Protein AF-A0A936PSX8-F1 (afdb_monomer)

Structure (mmCIF, N/CA/C/O backbone):
data_AF-A0A936PSX8-F1
#
_entry.id   AF-A0A936PSX8-F1
#
loop_
_atom_site.group_PDB
_atom_site.id
_atom_site.type_symbol
_atom_site.label_atom_id
_atom_site.label_alt_id
_atom_site.label_comp_id
_atom_site.label_asym_id
_atom_site.label_entity_id
_atom_site.label_seq_id
_atom_site.pdbx_PDB_ins_code
_atom_site.Cartn_x
_atom_site.Cartn_y
_atom_site.Cartn_z
_atom_site.occupancy
_atom_site.B_iso_or_equiv
_atom_site.auth_seq_id
_atom_site.auth_comp_id
_atom_site.auth_asym_id
_atom_site.auth_atom_id
_atom_site.pdbx_PDB_model_num
ATOM 1 N N . MET A 1 1 ? -1.084 16.456 14.178 1.00 51.84 1 MET A N 1
ATOM 2 C CA . MET A 1 1 ? -2.374 15.876 13.745 1.00 51.84 1 MET A CA 1
ATOM 3 C C . MET A 1 1 ? -2.294 14.379 13.984 1.00 51.84 1 MET A C 1
ATOM 5 O O . MET A 1 1 ? -1.193 13.856 13.881 1.00 51.84 1 MET A O 1
ATOM 9 N N . ALA A 1 2 ? -3.384 13.722 14.377 1.00 61.75 2 ALA A N 1
ATOM 10 C CA . ALA A 1 2 ? -3.378 12.273 14.582 1.00 61.75 2 ALA A CA 1
ATOM 11 C C . ALA A 1 2 ? -3.439 11.569 13.217 1.00 61.75 2 ALA A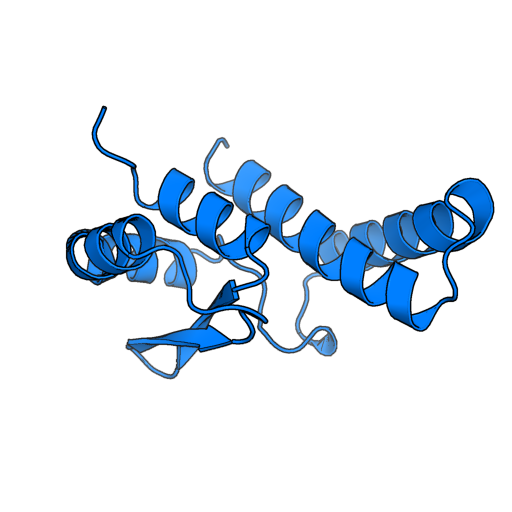 C 1
ATOM 13 O O . ALA A 1 2 ? -4.378 11.818 12.469 1.00 61.75 2 ALA A O 1
ATOM 14 N N . THR A 1 3 ? -2.462 10.713 12.915 1.00 82.81 3 THR A N 1
ATOM 15 C CA . THR A 1 3 ? -2.346 9.978 11.641 1.00 82.81 3 THR A CA 1
ATOM 16 C C . THR A 1 3 ? -3.545 9.058 11.458 1.00 82.81 3 THR A C 1
ATOM 18 O O . THR A 1 3 ? -3.663 8.149 12.249 1.00 82.81 3 THR A O 1
ATOM 21 N N . THR A 1 4 ? -4.446 9.236 10.498 1.00 92.38 4 THR A N 1
ATOM 22 C CA . THR A 1 4 ? -5.586 8.318 10.262 1.00 92.38 4 THR A CA 1
ATOM 23 C C . THR A 1 4 ? -5.133 6.919 9.815 1.00 92.38 4 THR A C 1
ATOM 25 O O . THR A 1 4 ? -3.997 6.737 9.378 1.00 92.38 4 THR A O 1
ATOM 28 N N . ALA A 1 5 ? -6.010 5.908 9.868 1.00 92.62 5 ALA A N 1
ATOM 29 C CA . ALA A 1 5 ? -5.684 4.568 9.360 1.00 92.62 5 ALA A CA 1
ATOM 30 C C . ALA A 1 5 ? -5.351 4.552 7.853 1.00 92.62 5 ALA A C 1
ATOM 32 O O . ALA A 1 5 ? -4.480 3.797 7.418 1.00 92.62 5 ALA A O 1
ATOM 33 N N . ALA A 1 6 ? -5.984 5.431 7.068 1.00 92.75 6 ALA A N 1
ATOM 34 C CA . ALA A 1 6 ? -5.665 5.633 5.657 1.00 92.75 6 ALA A CA 1
ATOM 35 C C . ALA A 1 6 ? -4.259 6.230 5.472 1.00 92.75 6 ALA A C 1
ATOM 37 O O . ALA A 1 6 ? -3.455 5.708 4.701 1.00 92.75 6 ALA A O 1
ATOM 38 N N . GLU A 1 7 ? -3.921 7.281 6.224 1.00 93.44 7 GLU A N 1
ATOM 39 C CA . GLU A 1 7 ? -2.582 7.884 6.200 1.00 93.44 7 GLU A CA 1
ATOM 40 C C . GLU A 1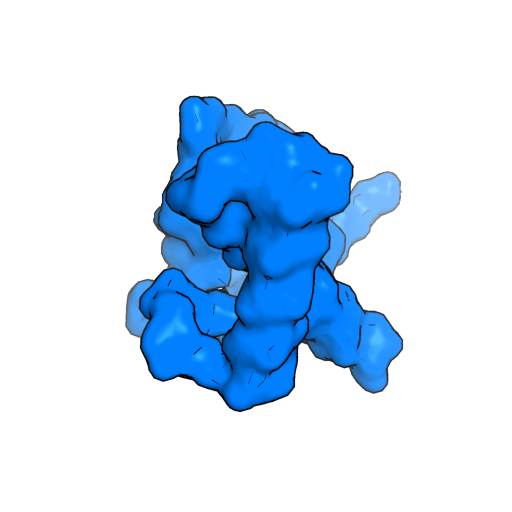 7 ? -1.502 6.895 6.664 1.00 93.44 7 GLU A C 1
ATOM 42 O O . GLU A 1 7 ? -0.425 6.826 6.065 1.00 93.44 7 GLU A O 1
ATOM 47 N N . LEU A 1 8 ? -1.799 6.081 7.683 1.00 94.25 8 LEU A N 1
ATOM 48 C CA . LEU A 1 8 ? -0.938 4.991 8.143 1.00 94.25 8 LEU A CA 1
ATOM 49 C C . LEU A 1 8 ? -0.706 3.966 7.027 1.00 94.25 8 LEU A C 1
ATOM 51 O O . LEU A 1 8 ? 0.439 3.603 6.761 1.00 94.25 8 LEU A O 1
ATOM 55 N N . MET A 1 9 ? -1.766 3.521 6.349 1.00 93.75 9 MET A N 1
ATOM 56 C CA . MET A 1 9 ? -1.667 2.577 5.238 1.00 93.75 9 MET A CA 1
ATOM 57 C C . MET A 1 9 ? -0.778 3.113 4.111 1.00 93.75 9 MET A C 1
ATOM 59 O O . MET A 1 9 ? 0.116 2.409 3.642 1.00 93.75 9 MET A O 1
ATOM 63 N N . LEU A 1 10 ? -0.985 4.367 3.703 1.00 93.31 10 LEU A N 1
ATOM 64 C CA . LEU A 1 10 ? -0.174 5.011 2.669 1.00 93.31 10 LEU A CA 1
ATOM 65 C C . LEU A 1 10 ? 1.292 5.154 3.098 1.00 93.31 10 LEU A C 1
ATOM 67 O O . LEU A 1 10 ? 2.191 4.918 2.292 1.00 93.31 10 LEU A O 1
ATOM 71 N N . SER A 1 11 ? 1.535 5.480 4.369 1.00 92.69 11 SER A N 1
ATOM 72 C CA . SER A 1 11 ? 2.884 5.595 4.932 1.00 92.69 11 SER A CA 1
ATOM 73 C C . SER A 1 11 ? 3.608 4.244 4.955 1.00 92.69 11 SER A C 1
ATOM 75 O O . SER A 1 11 ? 4.766 4.163 4.556 1.00 92.69 11 SER A O 1
ATOM 77 N N . LEU A 1 12 ? 2.920 3.161 5.339 1.00 92.75 12 LEU A N 1
ATOM 78 C CA . LEU A 1 12 ? 3.462 1.797 5.284 1.00 92.75 12 LEU A CA 1
ATOM 79 C C . LEU A 1 12 ? 3.862 1.418 3.855 1.00 92.75 12 LEU A C 1
ATOM 81 O O . LEU A 1 12 ? 4.985 0.967 3.628 1.00 92.75 12 LEU A O 1
ATOM 85 N N . LEU A 1 13 ? 2.974 1.661 2.886 1.00 91.94 13 LEU A N 1
ATOM 86 C CA . LEU A 1 13 ? 3.237 1.367 1.478 1.00 91.94 13 LEU A CA 1
ATOM 87 C C . LEU A 1 13 ? 4.422 2.171 0.934 1.00 91.94 13 LEU A C 1
ATOM 89 O O . LEU A 1 13 ? 5.232 1.620 0.191 1.00 91.94 13 LEU A O 1
ATOM 93 N N . HIS A 1 14 ? 4.558 3.439 1.329 1.00 88.88 14 HIS A N 1
ATOM 94 C CA . HIS A 1 14 ? 5.686 4.281 0.932 1.00 88.88 14 HIS A CA 1
ATOM 95 C C . HIS A 1 14 ? 7.030 3.751 1.457 1.00 88.88 14 HIS A C 1
ATOM 97 O O . HIS A 1 14 ? 8.020 3.753 0.730 1.00 88.88 14 HIS A O 1
ATOM 103 N N . GLU A 1 15 ? 7.043 3.206 2.676 1.00 89.50 15 GLU A N 1
ATOM 104 C CA . GLU A 1 15 ? 8.201 2.516 3.264 1.00 89.50 15 GLU A CA 1
ATOM 105 C C . GLU A 1 15 ? 8.429 1.103 2.680 1.00 89.50 15 GLU A C 1
ATOM 107 O O . GLU A 1 15 ? 9.321 0.363 3.108 1.00 89.50 15 GLU A O 1
ATOM 112 N N . GLY A 1 16 ? 7.618 0.686 1.701 1.00 88.00 16 GLY A N 1
ATOM 113 C CA . GLY A 1 16 ? 7.678 -0.645 1.100 1.00 88.00 16 GLY A CA 1
ATOM 114 C C . GLY A 1 16 ? 7.208 -1.763 2.036 1.00 88.00 16 GLY A C 1
ATOM 115 O O . GLY A 1 16 ? 7.546 -2.929 1.815 1.00 88.00 16 GLY A O 1
ATOM 116 N N . ALA A 1 17 ? 6.460 -1.427 3.090 1.00 91.94 17 ALA A N 1
ATOM 117 C CA . ALA A 1 17 ? 5.760 -2.378 3.939 1.00 91.94 17 ALA A CA 1
ATOM 118 C C . ALA A 1 17 ? 4.312 -2.515 3.460 1.00 91.94 17 ALA A C 1
ATOM 120 O O . ALA A 1 17 ? 3.511 -1.590 3.537 1.00 91.94 17 ALA A O 1
ATOM 121 N N . VAL A 1 18 ? 3.964 -3.694 2.962 1.00 93.50 18 VAL A N 1
ATOM 122 C CA . VAL A 1 18 ? 2.629 -3.994 2.450 1.00 93.50 18 VAL A CA 1
ATOM 123 C C . VAL A 1 18 ? 1.775 -4.562 3.582 1.00 93.50 18 VAL A C 1
ATOM 125 O O . VAL A 1 18 ? 2.061 -5.680 4.025 1.00 93.50 18 VAL A O 1
ATOM 128 N N . PRO A 1 19 ? 0.744 -3.839 4.059 1.00 94.19 19 PRO A N 1
ATOM 129 C CA . PRO A 1 19 ? -0.243 -4.404 4.963 1.00 94.19 19 PRO A CA 1
ATOM 130 C C . PRO A 1 19 ? -1.184 -5.352 4.216 1.00 94.19 19 PRO A C 1
ATOM 132 O O . PRO A 1 19 ? -1.627 -5.056 3.107 1.00 94.19 19 PRO A O 1
ATOM 135 N N . TYR A 1 20 ? -1.475 -6.501 4.821 1.00 94.19 20 TYR A N 1
ATOM 136 C CA . TYR A 1 20 ? -2.389 -7.510 4.287 1.00 94.19 20 TYR A CA 1
ATOM 137 C C . TYR A 1 20 ? -3.084 -8.270 5.423 1.00 94.19 20 TYR A C 1
ATOM 139 O O . TYR A 1 20 ? -2.613 -8.267 6.563 1.00 94.19 20 TYR A O 1
ATOM 147 N N . LEU A 1 21 ? -4.197 -8.934 5.104 1.00 93.50 21 LEU A N 1
ATOM 148 C CA . LEU A 1 21 ? -4.895 -9.818 6.036 1.00 93.50 21 LEU A CA 1
ATOM 149 C C . LEU A 1 21 ? -4.264 -11.210 6.024 1.00 93.50 21 LEU A C 1
ATOM 151 O O . LEU A 1 21 ? -4.151 -11.851 4.978 1.00 93.50 21 LEU A O 1
ATOM 155 N N . LYS A 1 22 ? -3.866 -11.689 7.202 1.00 92.12 22 LYS A N 1
ATOM 156 C CA . LYS A 1 22 ? -3.456 -13.072 7.445 1.00 92.12 22 LYS A CA 1
ATOM 157 C C . LYS A 1 22 ? -4.511 -13.728 8.333 1.00 92.12 22 LYS A C 1
ATOM 159 O O . LYS A 1 22 ? -4.392 -13.725 9.555 1.00 92.12 22 LYS A O 1
ATOM 164 N N . GLY A 1 23 ? -5.555 -14.270 7.710 1.00 89.50 23 GLY A N 1
ATOM 165 C CA . GLY A 1 23 ? -6.784 -14.595 8.435 1.00 89.50 23 GLY A CA 1
ATOM 166 C C . GLY A 1 23 ? -7.458 -13.301 8.889 1.00 89.50 23 GLY A C 1
ATOM 167 O O . GLY A 1 23 ? -7.657 -12.416 8.065 1.00 89.50 23 GLY A O 1
ATOM 168 N N . ASP A 1 24 ? -7.737 -13.186 10.185 1.00 89.81 24 ASP A N 1
ATOM 169 C CA . ASP A 1 24 ? -8.369 -12.008 10.810 1.00 89.81 24 ASP A CA 1
ATOM 170 C C . ASP A 1 24 ? -7.343 -11.008 11.385 1.00 89.81 24 ASP A C 1
ATOM 172 O O . ASP A 1 24 ? -7.672 -10.054 12.082 1.00 89.81 24 ASP A O 1
ATOM 176 N N . GLU A 1 25 ? -6.048 -11.233 11.139 1.00 92.69 25 GLU A N 1
ATOM 177 C CA . GLU A 1 25 ? -4.989 -10.367 11.652 1.00 92.69 25 GLU A CA 1
ATOM 178 C C . GLU A 1 25 ? -4.351 -9.511 10.561 1.00 92.69 25 GLU A C 1
ATOM 180 O O . GLU A 1 25 ? -4.039 -9.980 9.464 1.00 92.69 25 GLU A O 1
ATOM 185 N N . VAL A 1 26 ? -4.027 -8.263 10.910 1.00 93.81 26 VAL A N 1
ATOM 186 C CA . VAL A 1 26 ? -3.184 -7.400 10.074 1.00 93.81 26 VAL A CA 1
ATOM 187 C C . VAL A 1 26 ? -1.725 -7.834 10.179 1.00 93.81 26 VAL A C 1
ATOM 189 O O . VAL A 1 26 ? -1.108 -7.741 11.247 1.00 93.81 26 VAL A O 1
ATOM 192 N N . ALA A 1 27 ? -1.153 -8.253 9.056 1.00 93.69 27 ALA A N 1
ATOM 193 C CA . ALA A 1 27 ? 0.255 -8.586 8.905 1.00 93.69 27 ALA A CA 1
ATOM 194 C C . ALA A 1 27 ? 0.944 -7.634 7.916 1.00 93.69 27 ALA A C 1
ATOM 196 O O . ALA A 1 27 ? 0.297 -6.977 7.103 1.00 93.69 27 ALA A O 1
ATOM 197 N N . LEU A 1 28 ? 2.276 -7.564 7.986 1.00 92.88 28 LEU A N 1
ATOM 198 C CA . LEU A 1 28 ? 3.099 -6.756 7.086 1.00 92.88 28 LEU A CA 1
ATOM 199 C C . LEU A 1 28 ? 4.067 -7.643 6.300 1.00 92.88 28 LEU A C 1
ATOM 201 O O . LEU A 1 28 ? 4.647 -8.584 6.849 1.00 92.88 28 LEU A O 1
ATOM 205 N N . ARG A 1 29 ? 4.259 -7.343 5.015 1.00 91.06 29 ARG A N 1
ATOM 206 C CA . ARG A 1 29 ? 5.286 -7.958 4.161 1.00 91.06 29 ARG A CA 1
ATOM 207 C C . ARG A 1 29 ? 6.204 -6.876 3.605 1.00 91.06 29 ARG A C 1
ATOM 209 O O . ARG A 1 29 ? 5.725 -5.852 3.138 1.00 91.06 29 ARG A O 1
ATOM 216 N N . GLY A 1 30 ? 7.510 -7.129 3.595 1.00 85.12 30 GLY A N 1
ATOM 217 C CA . GLY A 1 30 ? 8.496 -6.139 3.152 1.00 85.12 30 GLY A CA 1
ATOM 218 C C . GLY A 1 30 ? 8.961 -5.236 4.296 1.00 85.12 30 GLY A C 1
ATOM 219 O O . GLY A 1 30 ? 8.929 -5.655 5.451 1.00 85.12 30 GLY A O 1
ATOM 220 N N . GLY A 1 31 ? 9.427 -4.029 3.965 1.00 64.12 31 GLY A N 1
ATOM 221 C CA . GLY A 1 31 ? 10.129 -3.136 4.896 1.00 64.12 31 GLY A CA 1
ATOM 222 C C . GLY A 1 31 ? 11.623 -3.458 4.971 1.00 64.12 31 GLY A C 1
ATOM 223 O O . GLY A 1 31 ? 12.105 -4.057 5.928 1.00 64.12 31 GLY A O 1
ATOM 224 N N . GLY A 1 32 ? 12.374 -3.081 3.930 1.00 50.31 32 GLY A N 1
ATOM 225 C CA . GLY A 1 32 ? 13.816 -3.363 3.802 1.00 50.31 32 GLY A CA 1
ATOM 226 C C . GLY A 1 32 ? 14.706 -2.670 4.845 1.00 50.31 32 GLY A C 1
ATOM 227 O O . GLY A 1 32 ? 15.909 -2.919 4.904 1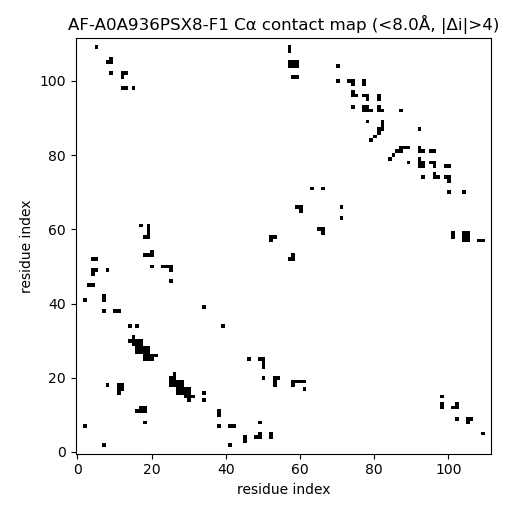.00 50.31 32 GLY A O 1
ATOM 228 N N . ARG A 1 33 ? 14.123 -1.814 5.685 1.00 58.91 33 ARG A N 1
ATOM 229 C CA . ARG A 1 33 ? 14.694 -1.257 6.910 1.00 58.91 33 ARG A CA 1
ATOM 230 C C . ARG A 1 33 ? 13.596 -1.307 7.959 1.00 58.91 33 ARG A C 1
ATOM 232 O O . ARG A 1 33 ? 12.426 -1.174 7.614 1.00 58.91 33 ARG A O 1
ATOM 239 N N . SER A 1 34 ? 13.973 -1.526 9.217 1.00 76.88 34 SER A N 1
ATOM 240 C CA . SER A 1 34 ? 13.047 -1.441 10.350 1.00 76.88 34 SER A CA 1
ATOM 241 C C . SER A 1 34 ? 12.122 -0.243 10.160 1.00 76.88 34 SER A C 1
ATOM 243 O O . SER A 1 34 ? 12.619 0.874 10.006 1.00 76.88 34 SER A O 1
ATOM 245 N N . LEU A 1 35 ? 10.807 -0.479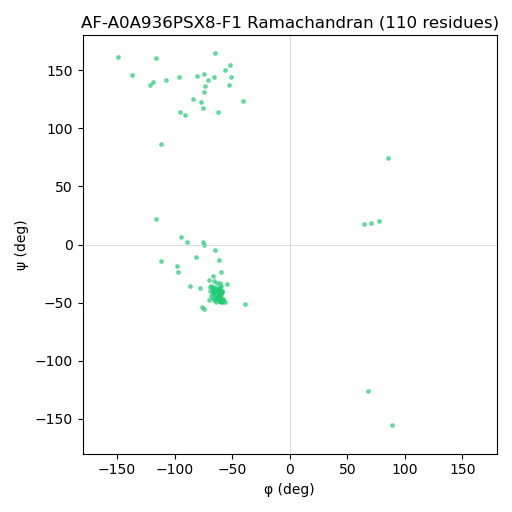 10.159 1.00 86.06 35 LEU A N 1
ATOM 246 C CA . LEU A 1 35 ? 9.832 0.601 10.061 1.00 86.06 35 LEU A CA 1
ATOM 247 C C . LEU A 1 35 ? 10.144 1.681 11.108 1.00 86.06 35 LEU A C 1
ATOM 249 O O . LEU A 1 35 ? 10.575 1.335 12.219 1.00 86.06 35 LEU A O 1
ATOM 253 N N . PRO A 1 36 ? 9.927 2.970 10.790 1.00 89.31 36 PRO A N 1
ATOM 254 C CA . PRO A 1 36 ? 10.146 4.041 11.748 1.00 89.31 36 PRO A CA 1
ATOM 255 C C . PRO A 1 36 ? 9.394 3.765 13.063 1.00 89.31 36 PRO A C 1
ATOM 257 O O . PRO A 1 36 ? 8.225 3.369 13.015 1.00 89.31 36 PRO A O 1
ATOM 260 N N . PRO A 1 37 ? 9.998 4.000 14.247 1.00 90.00 37 PRO A N 1
ATOM 261 C CA . PRO A 1 37 ? 9.339 3.739 15.531 1.00 90.00 37 PRO A CA 1
ATOM 262 C C . PRO A 1 37 ? 7.984 4.439 15.687 1.00 90.00 37 PRO A C 1
ATOM 264 O O . PRO A 1 37 ? 7.063 3.869 16.266 1.00 90.00 37 PRO A O 1
ATOM 267 N N . ALA A 1 38 ? 7.843 5.642 15.122 1.00 90.38 38 ALA A N 1
ATOM 268 C CA . ALA A 1 38 ? 6.577 6.368 15.091 1.00 90.38 38 ALA A CA 1
ATOM 269 C C . ALA A 1 38 ? 5.495 5.599 14.313 1.00 90.38 38 ALA A C 1
ATOM 271 O O . ALA A 1 38 ? 4.374 5.466 14.789 1.00 90.38 38 ALA A O 1
ATOM 272 N N . LEU A 1 39 ? 5.848 5.008 13.169 1.00 90.50 39 LEU A N 1
ATOM 273 C CA . LEU A 1 39 ? 4.918 4.234 12.349 1.00 90.50 39 LEU A CA 1
ATOM 274 C C . LEU A 1 39 ? 4.502 2.927 13.037 1.00 90.50 39 LEU A C 1
ATOM 276 O O . LEU A 1 39 ? 3.347 2.521 12.961 1.00 90.50 39 LEU A O 1
ATOM 280 N N . LEU A 1 40 ? 5.426 2.295 13.768 1.00 90.25 40 LEU A N 1
ATOM 281 C CA . LEU A 1 40 ? 5.117 1.131 14.603 1.00 90.25 40 LEU A CA 1
ATOM 282 C C . LEU A 1 40 ? 4.176 1.480 15.765 1.00 90.25 40 LEU A C 1
ATOM 284 O O . LEU A 1 40 ? 3.333 0.661 16.127 1.00 90.25 40 LEU A O 1
ATOM 288 N N . ALA A 1 41 ? 4.319 2.667 16.361 1.00 92.06 41 ALA A N 1
ATOM 289 C CA . ALA A 1 41 ? 3.413 3.139 17.405 1.00 92.06 41 ALA A CA 1
ATOM 290 C C . ALA A 1 41 ? 2.005 3.392 16.844 1.00 92.06 41 ALA A C 1
ATOM 292 O O . ALA A 1 41 ? 1.031 2.903 17.412 1.00 92.06 41 ALA A O 1
ATOM 293 N N . GLU A 1 42 ? 1.901 4.062 15.696 1.00 94.06 42 GLU A N 1
ATOM 294 C CA . GLU A 1 42 ? 0.622 4.297 15.011 1.00 94.06 42 GLU A CA 1
ATOM 295 C C . GLU A 1 42 ? -0.053 2.984 14.592 1.00 94.06 42 GLU A C 1
ATOM 297 O O . GLU A 1 42 ? -1.252 2.808 14.802 1.00 94.06 42 GLU A O 1
ATOM 302 N N . LEU A 1 43 ? 0.720 2.010 14.096 1.00 91.81 43 LEU A N 1
ATOM 303 C CA . LEU A 1 43 ? 0.210 0.682 13.753 1.00 91.81 43 LEU A CA 1
ATOM 304 C C . LEU A 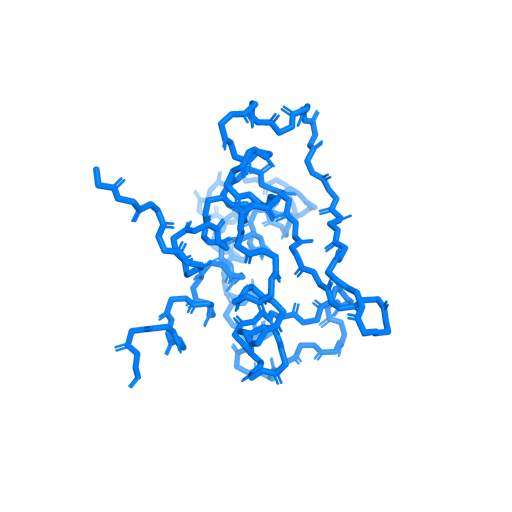1 43 ? -0.408 -0.044 14.950 1.00 91.81 43 LEU A C 1
ATOM 306 O O . LEU A 1 43 ? -1.420 -0.721 14.792 1.00 91.81 43 LEU A O 1
ATOM 310 N N . LYS A 1 44 ? 0.185 0.084 16.142 1.00 91.75 44 LYS A N 1
ATOM 311 C CA . LYS A 1 44 ? -0.387 -0.496 17.366 1.00 91.75 44 LYS A CA 1
ATOM 312 C C . LYS A 1 44 ? -1.696 0.185 17.748 1.00 91.75 44 LYS A C 1
ATOM 314 O O . LYS A 1 44 ? -2.631 -0.503 18.137 1.00 91.75 44 LYS A O 1
ATOM 319 N N . THR A 1 45 ? -1.756 1.507 17.622 1.00 94.88 45 THR A N 1
ATOM 320 C CA . THR A 1 45 ? -2.936 2.305 17.975 1.00 94.88 45 THR A CA 1
ATOM 321 C C . THR A 1 45 ? -4.106 2.057 17.024 1.00 94.88 45 THR A C 1
ATOM 323 O O . THR A 1 45 ? -5.247 2.029 17.464 1.00 94.88 45 THR A O 1
ATOM 326 N N . ARG A 1 46 ? -3.834 1.855 15.730 1.00 94.62 46 ARG A N 1
ATOM 327 C CA . ARG A 1 46 ? -4.855 1.860 14.665 1.00 94.62 46 ARG A CA 1
ATOM 328 C C . ARG A 1 46 ? -5.019 0.531 13.955 1.00 94.62 46 ARG A C 1
ATOM 330 O O . ARG A 1 46 ? -5.477 0.479 12.816 1.00 94.62 46 ARG A O 1
ATOM 337 N N . ARG A 1 47 ? -4.609 -0.556 14.606 1.00 94.00 47 ARG A N 1
ATOM 338 C CA . ARG A 1 47 ? -4.615 -1.889 13.998 1.00 94.00 47 ARG A CA 1
ATOM 339 C C . ARG A 1 47 ? -6.012 -2.312 13.549 1.00 94.00 47 ARG A C 1
ATOM 341 O O . ARG A 1 47 ? -6.138 -2.891 12.478 1.00 94.00 47 ARG A O 1
ATOM 348 N N . GLU A 1 48 ? -7.026 -2.012 14.354 1.00 95.44 48 GLU A N 1
ATOM 349 C CA . GLU A 1 48 ? -8.425 -2.353 14.077 1.00 95.44 48 GLU A CA 1
ATOM 350 C C . GLU A 1 48 ? -8.990 -1.529 12.912 1.00 95.44 48 GLU A C 1
ATOM 352 O O . GLU A 1 48 ? -9.476 -2.098 11.942 1.00 95.44 48 GLU A O 1
ATOM 357 N N . GLU A 1 49 ? -8.796 -0.209 12.911 1.00 95.69 49 GLU A N 1
ATOM 358 C CA . GLU A 1 49 ? -9.188 0.640 11.776 1.00 95.69 49 GLU A CA 1
ATOM 359 C C . GLU A 1 49 ? -8.483 0.212 10.470 1.00 95.69 49 GLU A C 1
ATOM 361 O O . GLU A 1 49 ? -9.080 0.185 9.395 1.00 95.69 49 GLU A O 1
ATOM 366 N N . LEU A 1 50 ? -7.198 -0.161 10.546 1.00 95.31 50 LEU A N 1
ATOM 367 C CA . LEU A 1 50 ? -6.454 -0.673 9.394 1.00 95.31 50 LEU A CA 1
ATOM 368 C C . LEU A 1 50 ? -6.997 -2.031 8.925 1.00 95.31 50 LEU A C 1
ATOM 370 O O . LEU A 1 50 ? -7.054 -2.277 7.721 1.00 95.31 50 LEU A O 1
ATOM 374 N N . HIS A 1 51 ? -7.412 -2.897 9.850 1.00 96.19 51 HIS A N 1
ATOM 375 C CA . HIS A 1 51 ? -8.080 -4.156 9.529 1.00 96.19 51 HIS A CA 1
ATOM 376 C C . HIS A 1 51 ? -9.364 -3.910 8.728 1.00 96.19 51 HIS A C 1
ATOM 378 O O . HIS A 1 51 ? -9.534 -4.484 7.653 1.00 96.19 51 HIS A O 1
ATOM 384 N N . GLU A 1 52 ? -10.222 -2.997 9.188 1.00 95.62 52 GLU A N 1
ATOM 385 C CA . GLU A 1 52 ? -11.471 -2.645 8.502 1.00 95.62 52 GLU A CA 1
ATOM 386 C C . GLU A 1 52 ? -11.235 -2.124 7.077 1.00 95.62 52 GLU A C 1
ATOM 388 O O . GLU A 1 52 ? -11.949 -2.507 6.147 1.00 95.62 52 GLU A O 1
ATOM 393 N N . LEU A 1 53 ? -10.208 -1.291 6.869 1.00 95.06 53 LEU A N 1
ATOM 394 C CA . LEU A 1 53 ? -9.834 -0.827 5.527 1.00 95.06 53 LEU A CA 1
ATOM 395 C C . LEU A 1 53 ? -9.419 -1.989 4.616 1.00 95.06 53 LEU A C 1
ATOM 397 O O . LEU A 1 53 ? -9.821 -2.043 3.451 1.00 95.06 53 LEU A O 1
ATOM 401 N N . LEU A 1 54 ? -8.637 -2.938 5.132 1.00 94.31 54 LEU A N 1
ATOM 402 C CA . LEU A 1 54 ? -8.207 -4.100 4.357 1.00 94.31 54 LEU A CA 1
ATOM 403 C C . LEU A 1 54 ? -9.384 -5.024 4.014 1.00 94.31 54 LEU A C 1
ATOM 405 O O . LEU A 1 54 ? -9.475 -5.467 2.871 1.00 94.31 54 LEU A O 1
ATOM 409 N N . VAL A 1 55 ? -10.317 -5.247 4.946 1.00 94.50 55 VAL A N 1
ATOM 410 C CA . VAL A 1 55 ? -11.557 -6.012 4.697 1.00 94.50 55 VAL A CA 1
ATOM 411 C C . VAL A 1 55 ? -12.410 -5.350 3.610 1.00 94.50 55 VAL A C 1
ATOM 413 O O . VAL A 1 55 ? -12.995 -6.036 2.775 1.00 94.50 55 VAL A O 1
ATOM 416 N N . ARG A 1 56 ? -12.436 -4.013 3.560 1.00 93.25 56 ARG A N 1
ATOM 417 C CA . ARG A 1 56 ? -13.129 -3.233 2.518 1.00 93.25 56 ARG A CA 1
ATOM 418 C C . ARG A 1 56 ? -12.417 -3.229 1.156 1.00 93.25 56 ARG A C 1
ATOM 420 O O . ARG A 1 56 ? -12.911 -2.599 0.224 1.00 93.25 56 ARG A O 1
ATOM 427 N N . GLY A 1 57 ? -11.266 -3.891 1.023 1.00 91.94 57 GLY A N 1
ATOM 428 C CA . GLY A 1 57 ? -10.516 -3.968 -0.236 1.00 91.94 57 GLY A CA 1
ATOM 429 C C . GLY A 1 57 ? -9.714 -2.707 -0.575 1.00 91.94 57 GLY A C 1
ATOM 430 O O . GLY A 1 57 ? -9.343 -2.498 -1.732 1.00 91.94 57 GLY A O 1
ATOM 431 N N . VAL A 1 58 ? -9.427 -1.856 0.419 1.00 93.69 58 VAL A N 1
ATOM 432 C CA . VAL A 1 58 ? -8.578 -0.662 0.242 1.00 93.69 58 VAL A CA 1
ATOM 433 C C . VAL A 1 58 ? -7.129 -1.056 -0.067 1.00 93.69 58 VAL A C 1
ATOM 435 O O . VAL A 1 58 ? -6.418 -0.326 -0.752 1.00 93.69 58 VAL A O 1
ATOM 438 N N . GLY A 1 59 ? -6.684 -2.229 0.389 1.00 92.62 59 GLY A N 1
ATOM 439 C CA . GLY A 1 59 ? -5.396 -2.816 0.022 1.00 92.62 59 GLY A CA 1
ATOM 440 C C . GLY A 1 59 ? -5.506 -3.824 -1.110 1.00 92.62 59 GLY A C 1
ATOM 441 O O . GLY A 1 59 ? -6.461 -4.592 -1.174 1.00 92.62 59 GLY A O 1
ATOM 442 N N . LEU A 1 60 ? -4.487 -3.859 -1.970 1.00 94.12 60 LEU A N 1
ATOM 443 C CA . LEU A 1 60 ? -4.337 -4.939 -2.944 1.00 94.12 60 LEU A CA 1
ATOM 444 C C . LEU A 1 60 ? -3.854 -6.231 -2.266 1.00 94.12 60 LEU A C 1
ATOM 446 O O . LEU A 1 60 ? -3.015 -6.153 -1.356 1.00 94.12 60 LEU A O 1
ATOM 450 N N . PRO A 1 61 ? -4.280 -7.413 -2.749 1.00 92.31 61 PRO A N 1
ATOM 451 C CA . PRO A 1 61 ? -3.758 -8.702 -2.300 1.00 92.31 61 PRO A CA 1
ATOM 452 C C . PRO A 1 61 ? -2.235 -8.776 -2.365 1.00 92.31 61 PRO A C 1
ATOM 454 O O . PRO A 1 61 ? -1.591 -8.056 -3.133 1.00 92.31 61 PRO A O 1
ATOM 457 N N . LEU A 1 62 ? -1.624 -9.630 -1.540 1.00 90.69 62 LEU A N 1
ATOM 458 C CA . LEU A 1 62 ? -0.166 -9.730 -1.506 1.00 90.69 62 LEU A CA 1
ATOM 459 C C . LEU A 1 62 ? 0.395 -10.329 -2.803 1.00 90.69 62 LEU A C 1
ATOM 461 O O . LEU A 1 62 ? 1.377 -9.803 -3.330 1.00 90.69 62 LEU A O 1
ATOM 465 N N . ALA A 1 63 ? -0.237 -11.393 -3.299 1.00 91.25 63 ALA A N 1
ATOM 466 C CA . ALA A 1 63 ? 0.090 -12.001 -4.579 1.00 91.25 63 ALA A CA 1
ATOM 467 C C . ALA A 1 63 ? -0.432 -11.109 -5.710 1.00 91.25 63 ALA A C 1
ATOM 469 O O . ALA A 1 63 ? -1.571 -10.649 -5.672 1.00 91.25 63 ALA A O 1
ATOM 470 N N . GLN A 1 64 ? 0.420 -10.833 -6.696 1.00 91.81 64 GLN A N 1
ATOM 471 C CA . GLN A 1 64 ? 0.056 -9.972 -7.820 1.00 91.81 64 GLN A CA 1
ATOM 472 C C . GLN A 1 64 ? -0.968 -10.635 -8.749 1.00 91.81 64 GLN A C 1
ATOM 474 O O . GLN A 1 64 ? -1.801 -9.949 -9.321 1.00 91.81 64 GLN A O 1
ATOM 479 N N . GLU A 1 65 ? -0.945 -11.962 -8.865 1.00 92.81 65 GLU A N 1
ATOM 480 C CA . GLU A 1 65 ? -1.917 -12.739 -9.649 1.00 92.81 65 GLU A CA 1
ATOM 481 C C . GLU A 1 65 ? -3.370 -12.572 -9.179 1.00 92.81 65 GLU A C 1
ATOM 483 O O . GLU A 1 65 ? -4.289 -12.718 -9.979 1.00 92.81 65 GLU A O 1
ATOM 488 N N . ASP A 1 66 ? -3.569 -12.193 -7.915 1.00 94.75 66 ASP A N 1
ATOM 489 C CA . ASP A 1 66 ? -4.887 -11.933 -7.332 1.00 94.75 66 ASP A CA 1
ATOM 490 C C . ASP A 1 66 ? -5.338 -10.472 -7.508 1.00 94.75 66 ASP A C 1
ATOM 492 O O . ASP A 1 66 ? -6.372 -10.062 -6.973 1.00 94.75 66 ASP A O 1
ATOM 496 N N . TRP A 1 67 ? -4.548 -9.634 -8.185 1.00 95.69 67 TRP A N 1
ATOM 497 C CA . TRP A 1 67 ? -4.900 -8.229 -8.351 1.00 95.69 67 TRP A CA 1
ATOM 498 C C . TRP A 1 67 ? -6.083 -8.070 -9.310 1.00 95.69 67 TRP A C 1
ATOM 500 O O . TRP A 1 67 ? -6.153 -8.744 -10.339 1.00 95.69 67 TRP A O 1
ATOM 510 N N . PRO A 1 68 ? -7.000 -7.135 -9.018 1.00 96.31 68 PRO A N 1
ATOM 511 C CA . PRO A 1 68 ? -8.025 -6.733 -9.969 1.00 96.31 68 PRO A CA 1
ATOM 512 C C . PRO A 1 68 ? -7.425 -6.257 -11.300 1.00 96.31 68 PRO A C 1
ATOM 514 O O . PRO A 1 68 ? -6.315 -5.722 -11.34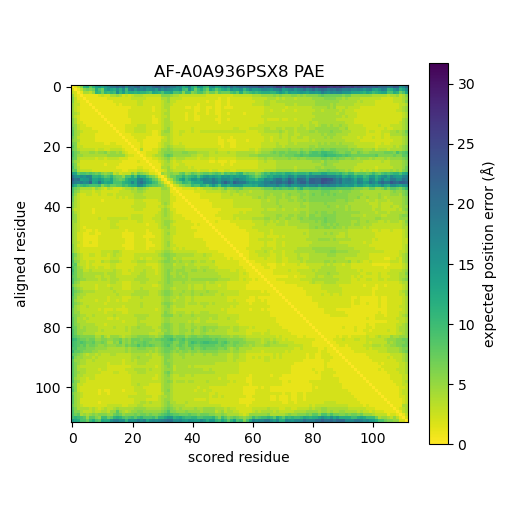4 1.00 96.31 68 PRO A O 1
ATOM 517 N N . ALA A 1 69 ? -8.167 -6.444 -12.394 1.00 96.62 69 ALA A N 1
ATOM 518 C CA . ALA A 1 69 ? -7.676 -6.189 -13.751 1.00 96.62 69 ALA A CA 1
ATOM 519 C C . ALA A 1 69 ? -7.242 -4.730 -13.985 1.00 96.62 69 ALA A C 1
ATOM 521 O O . ALA A 1 69 ? -6.267 -4.480 -14.688 1.00 96.62 69 ALA A O 1
ATOM 522 N N . ASP A 1 70 ? -7.933 -3.772 -13.372 1.00 95.81 70 ASP A N 1
ATOM 523 C CA . ASP A 1 70 ? -7.582 -2.351 -13.396 1.00 95.81 70 ASP A CA 1
ATOM 524 C C . ASP A 1 70 ? -6.253 -2.072 -12.676 1.00 95.81 70 ASP A C 1
ATOM 526 O O . ASP A 1 70 ? -5.415 -1.340 -13.197 1.00 95.81 70 ASP A O 1
ATOM 530 N N . ALA A 1 71 ? -6.005 -2.714 -11.531 1.00 97.00 71 ALA A N 1
ATOM 531 C CA . ALA A 1 71 ? -4.711 -2.634 -10.853 1.00 97.00 71 ALA A CA 1
ATOM 532 C C . ALA A 1 71 ? -3.581 -3.295 -11.655 1.00 97.00 71 ALA A C 1
ATOM 534 O O . ALA A 1 71 ? -2.467 -2.775 -11.675 1.00 97.00 71 ALA A O 1
ATOM 535 N N . LEU A 1 72 ? -3.845 -4.430 -12.310 1.00 97.31 72 LEU A N 1
ATOM 536 C CA . LEU A 1 72 ? -2.861 -5.096 -13.170 1.00 97.31 72 LEU A CA 1
ATOM 537 C C . LEU A 1 72 ? -2.480 -4.225 -14.368 1.00 97.31 72 LEU A C 1
ATOM 539 O O . LEU A 1 72 ? -1.294 -4.058 -14.641 1.00 97.31 72 LEU A O 1
ATOM 543 N N . MET A 1 73 ? -3.466 -3.621 -15.030 1.00 97.06 73 MET A N 1
ATOM 544 C CA . MET A 1 73 ? -3.233 -2.712 -16.152 1.00 97.06 73 MET A CA 1
ATOM 545 C C . MET A 1 73 ? -2.380 -1.507 -15.731 1.00 97.06 73 MET A C 1
ATOM 547 O O . MET A 1 73 ? -1.380 -1.201 -16.376 1.00 97.06 73 MET A O 1
ATOM 551 N N . GLU A 1 74 ? -2.718 -0.874 -14.604 1.00 97.44 74 GLU A N 1
ATOM 552 C CA . GLU A 1 74 ? -1.952 0.253 -14.062 1.00 97.44 74 GLU A CA 1
ATOM 553 C C . GLU A 1 74 ? -0.513 -0.148 -13.689 1.00 97.44 74 GLU A C 1
ATOM 555 O O . GLU A 1 74 ? 0.441 0.604 -13.907 1.00 97.44 74 GLU A O 1
ATOM 560 N N . PHE A 1 75 ? -0.336 -1.353 -13.139 1.00 98.00 75 PHE A N 1
ATOM 561 C CA . PHE A 1 75 ? 0.980 -1.910 -12.845 1.00 98.00 75 PHE A CA 1
ATOM 562 C C . PHE A 1 75 ? 1.824 -2.091 -14.105 1.00 98.00 75 PHE A C 1
ATOM 564 O O . PHE A 1 75 ? 2.985 -1.677 -14.114 1.00 98.00 75 PHE A O 1
ATOM 571 N N . GLU A 1 76 ? 1.266 -2.705 -15.148 1.00 97.69 76 GLU A N 1
ATOM 572 C CA . GLU A 1 76 ? 1.977 -2.974 -16.398 1.00 97.69 76 GLU A CA 1
ATOM 573 C C . GLU A 1 76 ? 2.411 -1.675 -17.079 1.00 97.69 76 GLU A C 1
ATOM 575 O O . GLU A 1 76 ? 3.572 -1.545 -17.479 1.00 97.69 76 GLU A O 1
ATOM 580 N N . GLU A 1 77 ? 1.515 -0.686 -17.133 1.00 97.75 77 GLU A N 1
ATOM 581 C CA . GLU A 1 77 ? 1.809 0.642 -17.669 1.00 97.75 77 GLU A CA 1
ATOM 582 C C . GLU A 1 77 ? 2.947 1.314 -16.889 1.00 97.75 77 GLU A C 1
ATOM 584 O O . GLU A 1 77 ? 3.944 1.757 -17.467 1.00 97.75 77 GLU A O 1
ATOM 589 N N . ARG A 1 78 ? 2.865 1.322 -15.554 1.00 97.62 78 ARG A N 1
ATOM 590 C CA . ARG A 1 78 ? 3.912 1.895 -14.695 1.00 97.62 78 ARG A CA 1
ATOM 591 C C . ARG A 1 78 ? 5.245 1.181 -14.832 1.00 97.62 78 ARG A C 1
ATOM 593 O O . ARG A 1 78 ? 6.279 1.847 -14.868 1.00 97.62 78 ARG A O 1
ATOM 600 N N . ALA A 1 79 ? 5.240 -0.147 -14.899 1.00 97.56 79 ALA A N 1
ATOM 601 C CA . ALA A 1 79 ? 6.454 -0.932 -15.073 1.00 97.56 79 ALA A CA 1
ATOM 602 C C . ALA A 1 79 ? 7.125 -0.606 -16.414 1.00 97.56 79 ALA A C 1
ATOM 604 O O . ALA A 1 79 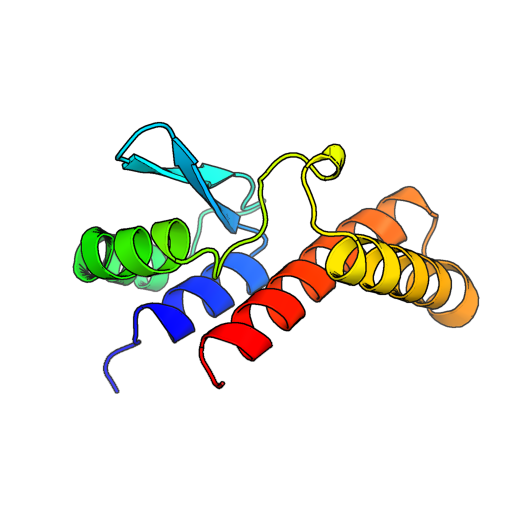? 8.345 -0.439 -16.452 1.00 97.56 79 ALA A O 1
ATOM 605 N N . ALA A 1 80 ? 6.342 -0.442 -17.485 1.00 97.38 80 ALA A N 1
ATOM 606 C CA . ALA A 1 80 ? 6.850 -0.035 -18.791 1.00 97.38 80 ALA A CA 1
ATOM 607 C C . ALA A 1 80 ? 7.458 1.377 -18.760 1.00 97.38 80 ALA A C 1
ATOM 609 O O . ALA A 1 80 ? 8.588 1.553 -19.213 1.00 97.38 80 ALA A O 1
ATOM 610 N N . ILE A 1 81 ? 6.774 2.358 -18.159 1.00 97.44 81 ILE A N 1
ATOM 611 C CA . ILE A 1 81 ? 7.288 3.733 -18.007 1.00 97.44 81 ILE A CA 1
ATOM 612 C C . ILE A 1 81 ? 8.602 3.735 -17.215 1.00 97.44 81 ILE A C 1
ATOM 614 O O . ILE A 1 81 ? 9.594 4.339 -17.617 1.00 97.44 81 ILE A O 1
ATOM 618 N N . MET A 1 82 ? 8.645 3.030 -16.084 1.00 97.62 82 MET A N 1
ATOM 619 C CA . MET A 1 82 ? 9.835 2.978 -15.234 1.00 97.62 82 MET A CA 1
ATOM 620 C C . MET A 1 82 ? 11.025 2.279 -15.907 1.00 97.62 82 MET A C 1
ATOM 622 O O . MET A 1 82 ? 12.173 2.633 -15.627 1.00 97.62 82 MET A O 1
ATOM 626 N N . GLU A 1 83 ? 10.776 1.298 -16.776 1.00 97.81 83 GLU A N 1
ATOM 627 C CA . GLU A 1 83 ? 11.823 0.648 -17.564 1.00 97.81 83 GLU A CA 1
ATOM 628 C C . GLU A 1 83 ? 12.322 1.541 -18.704 1.00 97.81 83 GLU A C 1
ATOM 630 O O . GLU A 1 83 ? 13.523 1.800 -18.795 1.00 97.81 83 GLU A O 1
ATOM 635 N N . ILE A 1 84 ? 11.410 1.998 -19.562 1.00 96.50 84 ILE A N 1
ATOM 636 C CA . ILE A 1 84 ? 11.739 2.666 -20.825 1.00 96.50 84 ILE A CA 1
ATOM 637 C C . ILE A 1 84 ? 12.186 4.105 -20.564 1.00 96.50 84 ILE A C 1
ATOM 639 O O . ILE A 1 84 ? 13.289 4.485 -20.954 1.00 96.50 84 ILE A O 1
ATOM 643 N N . ASP A 1 85 ? 11.369 4.879 -19.850 1.00 96.38 85 ASP A N 1
ATOM 644 C CA . ASP A 1 85 ? 11.634 6.298 -19.599 1.00 96.38 85 ASP A CA 1
ATOM 645 C C . ASP A 1 85 ? 12.512 6.487 -18.356 1.00 96.38 85 ASP A C 1
ATOM 647 O O . ASP A 1 85 ? 13.370 7.368 -18.305 1.00 96.38 85 ASP A O 1
ATOM 651 N N . GLY A 1 86 ? 12.321 5.638 -17.341 1.00 92.88 86 GLY A N 1
ATOM 652 C CA . GLY A 1 86 ? 13.085 5.676 -16.092 1.00 92.88 86 GLY A CA 1
ATOM 653 C C . GLY A 1 86 ? 14.461 5.002 -16.160 1.00 92.88 86 GLY A C 1
ATOM 654 O O . GLY A 1 86 ? 15.252 5.137 -15.222 1.00 92.88 86 GLY A O 1
ATOM 655 N N . GLY A 1 87 ? 14.756 4.257 -17.232 1.00 96.19 87 GLY A N 1
ATOM 656 C CA . GLY A 1 87 ? 16.025 3.549 -17.425 1.00 96.19 87 GLY A CA 1
ATOM 657 C C . GLY A 1 87 ? 16.293 2.436 -16.402 1.00 96.19 87 GLY A C 1
ATOM 658 O O . GLY A 1 87 ? 17.444 2.021 -16.217 1.00 96.19 87 GLY A O 1
ATOM 659 N N . LEU A 1 88 ? 15.268 1.965 -15.683 1.00 96.00 88 LEU A N 1
ATOM 660 C CA . LEU A 1 88 ? 15.406 0.867 -14.729 1.00 96.00 88 LEU A CA 1
ATOM 661 C C . LEU A 1 88 ? 15.401 -0.479 -15.460 1.00 96.00 88 LEU A C 1
ATOM 663 O O . LEU A 1 88 ? 14.665 -0.689 -16.412 1.00 96.00 88 LEU A O 1
ATOM 667 N N . LYS A 1 89 ? 16.171 -1.456 -14.970 1.00 97.38 89 LYS A N 1
ATOM 668 C CA . LYS A 1 89 ? 16.016 -2.845 -15.436 1.00 97.38 89 LYS A CA 1
ATOM 669 C C . LYS A 1 89 ? 14.644 -3.380 -15.023 1.00 97.38 89 LYS A C 1
ATOM 671 O O . LYS A 1 89 ? 14.238 -3.125 -13.886 1.00 97.38 89 LYS A O 1
ATOM 676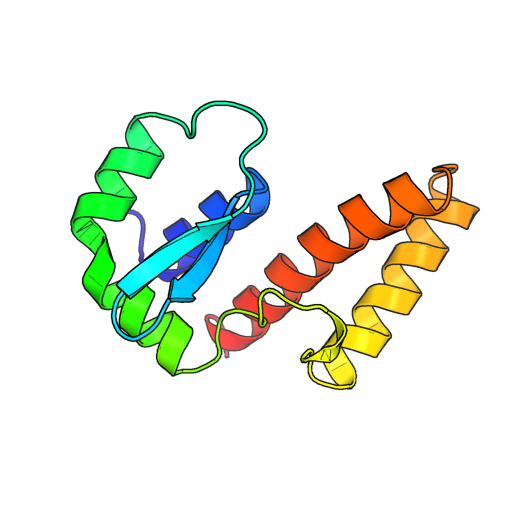 N N . ARG A 1 90 ? 14.018 -4.204 -15.873 1.00 95.19 90 ARG A N 1
ATOM 677 C CA . ARG A 1 90 ? 12.678 -4.780 -15.660 1.00 95.19 90 ARG A CA 1
ATOM 678 C C . ARG A 1 90 ? 12.371 -5.206 -14.212 1.00 95.19 90 ARG A C 1
ATOM 680 O O . ARG A 1 90 ? 11.412 -4.674 -13.667 1.00 95.19 90 ARG A O 1
ATOM 687 N N . PRO A 1 91 ? 13.200 -6.003 -13.504 1.00 95.00 91 PRO A N 1
ATOM 688 C CA . PRO A 1 91 ? 12.868 -6.411 -12.133 1.00 95.00 91 PRO A CA 1
ATOM 689 C C . PRO A 1 91 ? 12.775 -5.248 -11.132 1.00 95.00 91 PRO A C 1
ATOM 691 O O . PRO A 1 91 ? 11.994 -5.279 -10.185 1.00 95.00 91 PRO A O 1
ATOM 694 N N . LYS A 1 92 ? 13.587 -4.200 -11.321 1.00 94.19 92 LYS A N 1
ATOM 695 C CA . LYS A 1 92 ? 13.554 -3.005 -10.469 1.00 94.19 92 LYS A CA 1
ATOM 696 C C . LYS A 1 92 ? 12.384 -2.095 -10.845 1.00 94.19 92 LYS A C 1
ATOM 698 O O . LYS A 1 92 ? 11.773 -1.521 -9.949 1.00 94.19 92 LYS A O 1
ATOM 703 N N . ALA A 1 93 ? 12.074 -1.993 -12.137 1.00 95.81 93 ALA A N 1
ATOM 704 C CA . ALA A 1 93 ? 10.898 -1.282 -12.625 1.00 95.81 93 ALA A CA 1
ATOM 705 C C . ALA A 1 93 ? 9.610 -1.900 -12.059 1.00 95.81 93 ALA A C 1
ATOM 707 O O . ALA A 1 93 ? 8.807 -1.185 -11.475 1.00 95.81 93 ALA A O 1
ATOM 708 N N . GLU A 1 94 ? 9.465 -3.226 -12.118 1.00 95.38 94 GLU A N 1
ATOM 709 C CA . GLU A 1 94 ? 8.322 -3.956 -11.551 1.00 95.38 94 GLU A CA 1
ATOM 710 C C . GLU A 1 94 ? 8.205 -3.762 -10.037 1.00 95.38 94 GLU A C 1
ATOM 712 O O . GLU A 1 94 ? 7.125 -3.462 -9.535 1.00 95.38 94 GLU A O 1
ATOM 717 N N . ALA A 1 95 ? 9.311 -3.854 -9.292 1.00 91.56 95 ALA A N 1
ATOM 718 C CA . ALA A 1 95 ? 9.286 -3.622 -7.849 1.00 91.56 95 ALA A CA 1
ATOM 719 C C . ALA A 1 95 ? 8.803 -2.201 -7.497 1.00 91.56 95 ALA A C 1
ATOM 721 O O . ALA A 1 95 ? 7.981 -2.025 -6.595 1.00 91.56 95 ALA A O 1
ATOM 722 N N . SER A 1 96 ? 9.283 -1.184 -8.218 1.00 91.88 96 SER A N 1
ATOM 723 C CA . SER A 1 96 ? 8.843 0.202 -8.035 1.00 91.88 96 SER A CA 1
ATOM 724 C C . SER A 1 96 ? 7.393 0.419 -8.491 1.00 91.88 96 SER A C 1
ATOM 726 O O . SER A 1 96 ? 6.632 1.095 -7.796 1.00 91.88 96 SER A O 1
ATOM 728 N N . ALA A 1 97 ? 6.981 -0.194 -9.601 1.00 95.50 97 ALA A N 1
ATOM 729 C CA . ALA A 1 97 ? 5.623 -0.116 -10.127 1.00 95.50 97 ALA A CA 1
ATOM 730 C C . ALA A 1 97 ? 4.613 -0.779 -9.188 1.00 95.50 97 ALA A C 1
ATOM 732 O O . ALA A 1 97 ? 3.541 -0.223 -8.954 1.00 95.50 97 ALA A O 1
ATOM 733 N N . ALA A 1 98 ? 4.963 -1.912 -8.574 1.00 94.19 98 ALA A N 1
ATOM 734 C CA . ALA A 1 98 ? 4.113 -2.588 -7.603 1.00 94.19 98 ALA A CA 1
ATOM 735 C C . ALA A 1 98 ? 3.819 -1.696 -6.386 1.00 94.19 98 ALA A C 1
ATOM 737 O O . ALA A 1 98 ? 2.671 -1.600 -5.950 1.00 94.19 98 ALA A O 1
ATOM 738 N N . VAL A 1 99 ? 4.831 -0.993 -5.860 1.00 93.00 99 VAL A N 1
ATOM 739 C CA . VAL A 1 99 ? 4.639 -0.028 -4.763 1.00 93.00 99 VAL A CA 1
ATOM 740 C C . VAL A 1 99 ? 3.748 1.131 -5.213 1.00 93.00 99 VAL A C 1
ATOM 742 O O . VAL A 1 99 ? 2.760 1.438 -4.546 1.00 93.00 99 VAL A O 1
ATOM 745 N N . ALA A 1 100 ? 4.050 1.742 -6.362 1.00 93.94 100 ALA A N 1
ATOM 746 C CA . ALA A 1 100 ? 3.283 2.871 -6.886 1.00 93.94 100 ALA A CA 1
ATOM 747 C C . ALA A 1 100 ? 1.805 2.516 -7.135 1.00 93.94 100 ALA A C 1
ATOM 749 O O . ALA A 1 100 ? 0.915 3.291 -6.787 1.00 93.94 100 ALA A O 1
ATOM 750 N N . THR A 1 101 ? 1.540 1.324 -7.668 1.00 96.62 101 THR A N 1
ATOM 751 C CA . THR A 1 101 ? 0.185 0.828 -7.947 1.00 96.62 101 THR A CA 1
ATOM 752 C C . THR A 1 101 ? -0.605 0.604 -6.664 1.00 96.62 101 THR A C 1
ATOM 754 O O . THR A 1 101 ? -1.757 1.016 -6.574 1.00 96.62 101 THR A O 1
ATOM 757 N N . ARG A 1 102 ? 0.017 0.037 -5.620 1.00 95.62 102 ARG A N 1
ATOM 758 C CA . ARG A 1 102 ? -0.627 -0.114 -4.304 1.00 95.62 102 ARG A CA 1
ATOM 759 C C . ARG A 1 102 ? -1.011 1.228 -3.691 1.00 95.62 102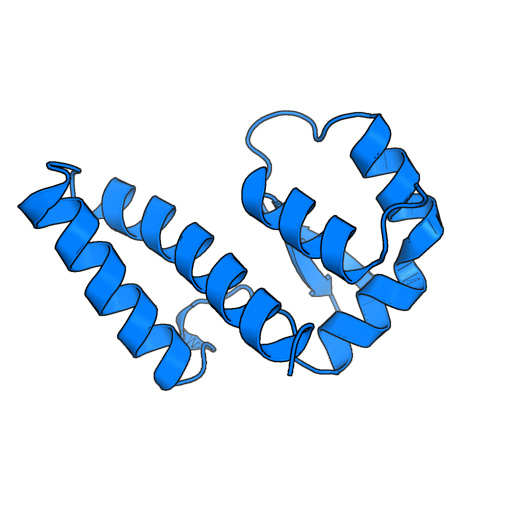 ARG A C 1
ATOM 761 O O . ARG A 1 102 ? -2.099 1.347 -3.137 1.00 95.62 102 ARG A O 1
ATOM 768 N N . VAL A 1 103 ? -0.135 2.230 -3.794 1.00 93.88 103 VAL A N 1
ATOM 769 C CA . VAL A 1 103 ? -0.421 3.586 -3.303 1.00 93.88 103 VAL A CA 1
ATOM 770 C C . VAL A 1 103 ? -1.581 4.206 -4.081 1.00 93.88 103 VAL A C 1
ATOM 772 O O . VAL A 1 103 ? -2.504 4.736 -3.468 1.00 93.88 103 VAL A O 1
ATOM 775 N N . TRP A 1 104 ? -1.556 4.119 -5.414 1.00 94.75 104 TRP A N 1
ATOM 776 C CA . TRP A 1 104 ? -2.629 4.623 -6.275 1.00 94.75 104 TRP A CA 1
ATOM 777 C C . TRP A 1 104 ? -3.979 3.966 -5.951 1.00 94.75 104 TRP A C 1
ATOM 779 O O . TRP A 1 104 ? -4.963 4.664 -5.713 1.00 94.75 104 TRP A O 1
ATOM 789 N N . TRP A 1 105 ? -3.996 2.636 -5.839 1.00 95.44 105 TRP A N 1
ATOM 790 C CA . TRP A 1 105 ? -5.185 1.852 -5.511 1.00 95.44 105 TRP A CA 1
ATOM 791 C C . TRP A 1 105 ? -5.807 2.247 -4.175 1.00 95.44 105 TRP A C 1
ATOM 793 O O . TRP A 1 105 ? -7.021 2.442 -4.084 1.00 95.44 105 TRP A O 1
ATOM 803 N N . ALA A 1 106 ? -4.963 2.358 -3.144 1.00 93.44 106 ALA A N 1
ATOM 804 C CA . ALA A 1 106 ? -5.393 2.717 -1.804 1.00 93.44 106 ALA A CA 1
ATOM 805 C C . ALA A 1 106 ? -5.963 4.138 -1.778 1.00 93.44 106 ALA A C 1
ATOM 807 O O . ALA A 1 106 ? -7.046 4.339 -1.237 1.00 93.44 106 ALA A O 1
ATOM 808 N N . ARG A 1 107 ? -5.294 5.106 -2.426 1.00 92.56 107 ARG A N 1
ATOM 809 C CA . ARG A 1 107 ? -5.779 6.495 -2.530 1.00 92.56 107 ARG A CA 1
ATOM 810 C C . ARG A 1 107 ? -7.169 6.576 -3.150 1.00 92.56 107 ARG A C 1
ATOM 812 O O . ARG A 1 107 ? -8.064 7.151 -2.541 1.00 92.56 107 ARG A O 1
ATOM 819 N N . GLY A 1 108 ? -7.378 5.904 -4.282 1.00 91.38 108 GLY A N 1
ATOM 820 C CA . GLY A 1 108 ? -8.673 5.892 -4.969 1.00 91.38 108 GLY A CA 1
ATOM 821 C C . GLY A 1 108 ? -9.833 5.303 -4.154 1.00 91.38 108 GLY A C 1
ATOM 822 O O . GLY A 1 108 ? -10.981 5.476 -4.542 1.00 91.38 108 GLY A O 1
ATOM 823 N N . ARG A 1 109 ? -9.556 4.614 -3.038 1.00 90.06 109 ARG A N 1
ATOM 824 C CA . ARG A 1 109 ? -10.562 3.971 -2.170 1.00 90.06 109 ARG A CA 1
ATOM 825 C C . ARG A 1 109 ? -10.713 4.598 -0.793 1.00 90.06 109 ARG A C 1
ATOM 827 O O . ARG A 1 109 ? -11.661 4.267 -0.086 1.00 90.06 109 ARG A O 1
ATOM 834 N N . VAL A 1 110 ? -9.768 5.441 -0.385 1.00 85.06 110 VAL A N 1
ATOM 835 C CA . VAL A 1 110 ? -9.883 6.222 0.856 1.00 85.06 110 VAL A CA 1
ATOM 836 C C . VAL A 1 110 ? -10.401 7.634 0.596 1.00 85.06 110 VAL A C 1
ATOM 838 O O . VAL A 1 110 ? -10.964 8.231 1.507 1.00 85.06 110 VAL A O 1
ATOM 841 N N . GLU A 1 111 ? -10.224 8.158 -0.621 1.00 74.06 111 GLU A N 1
ATOM 842 C CA . GLU A 1 111 ? -10.685 9.495 -1.027 1.00 74.06 111 GLU A CA 1
ATOM 843 C C . GLU A 1 111 ? -12.025 9.485 -1.784 1.00 74.06 111 GLU A C 1
ATOM 845 O O . GLU A 1 111 ? -12.660 10.534 -1.890 1.00 74.06 111 GLU A O 1
ATOM 850 N N . GLY A 1 112 ? -12.439 8.331 -2.321 1.00 59.00 112 GLY A N 1
ATOM 851 C CA . GLY A 1 112 ? -13.710 8.138 -3.036 1.00 59.00 112 GLY A CA 1
ATOM 852 C C . GLY A 1 112 ? -14.821 7.625 -2.133 1.00 59.00 112 GLY A C 1
ATOM 853 O O . GLY A 1 112 ? -15.967 8.094 -2.314 1.00 59.00 112 GLY A O 1
#

Mean predicted aligned error: 3.9 Å

Radius of gyration: 14.18 Å; Cα contacts (8 Å, |Δi|>4): 125; chains: 1; bounding box: 30×30×39 Å

Sequence (112 aa):
MATTAAELMLSLLHEGAVPYLKGDEVALRGGGRSLPPALLAELKTRREELHELLVRGVGLPLAQEDWPADALMEFEERAAIMEIDGGLKRPKAEASAAVATRVWWARGRVEG

Solvent-accessible surface area (backbone atoms only — not comparable to full-atom values): 6298 Å² total; per-residue (Å²): 132,86,80,47,45,65,56,46,52,48,51,34,36,72,58,49,23,43,64,43,75,61,81,96,38,78,42,76,47,76,34,97,53,84,73,56,70,68,58,57,52,50,48,69,76,33,44,66,58,39,41,55,40,45,75,72,56,33,44,64,59,91,54,72,90,68,43,55,70,70,56,47,52,52,25,54,54,40,20,48,45,30,24,70,77,61,66,33,58,64,74,59,10,43,56,52,14,52,43,53,37,46,47,53,53,26,48,64,56,73,78,105

Nearest PDB structures (foldseek):
  8aqq-assembly2_B  TM=8.801E-01  e=4.675E-02  Microcystis aeruginosa NIES-98
  6ews-assembly1_A  TM=7.198E-01  e=1.598E-01  Xenorhabdus stockiae
  5t81-assembly2_B  TM=7.519E-01  e=4.320E-01  Sorangium cellulosum
  6cgo-assembly1_A  TM=7.188E-01  e=3.625E-01  Burkholderia ambifaria AMMD
  6ewv-assembly1_A  TM=6.588E-01  e=3.419E-01  Xenorhabdus stockiae

pLDDT: mean 91.31, std 8.9, range [50.31, 98.0]

Foldseek 3Di:
DQQALLNLCLLCLVQVWAWADPDQFTDTDDRPDPDDPVSVVSCVVCRPVNSVCRVVVLFADPDPVRGDPVLVVQLVVQLCCCVPVVVDDSVVSSSVSNSVSRSVSNCVSVVD

Secondary structure (DSSP, 8-state):
----HHHHHHHHHHTTEEEEEETTEEEEEE-SS---HHHHHHHHHTHHHHHHHHHTT-SPPSSGGGS-HHHHHHHHHHHHHHHHTT---HHHHHHHHHHHHHHHHHHHHH--